Protein AF-A0A519QHC3-F1 (afdb_monomer)

Radius of gyration: 21.26 Å; Cα contacts (8 Å, |Δi|>4): 206; chains: 1; bounding box: 49×46×53 Å

pLDDT: mean 93.1, std 9.69, range [41.44, 98.81]

Structure (mmCIF, N/CA/C/O backbone):
data_AF-A0A519QHC3-F1
#
_entry.id   AF-A0A519QHC3-F1
#
loop_
_atom_site.group_PDB
_atom_site.id
_atom_site.type_symbol
_atom_site.label_atom_id
_atom_site.label_alt_id
_atom_site.label_comp_id
_atom_site.label_asym_id
_atom_site.label_entity_id
_atom_site.label_seq_id
_atom_site.pdbx_PDB_ins_code
_atom_site.Cartn_x
_atom_site.Cartn_y
_atom_site.Cartn_z
_atom_site.occupancy
_atom_site.B_iso_or_equiv
_atom_site.auth_seq_id
_atom_site.auth_comp_id
_atom_site.auth_asym_id
_atom_site.auth_atom_id
_atom_site.pdbx_PDB_model_num
ATOM 1 N N . GLU A 1 1 ? 3.774 5.409 12.827 1.00 90.56 1 GLU A N 1
ATOM 2 C CA . GLU A 1 1 ? 2.997 4.960 11.645 1.00 90.56 1 GLU A CA 1
ATOM 3 C C . GLU A 1 1 ? 2.206 3.680 11.915 1.00 90.56 1 GLU A C 1
ATOM 5 O O . GLU A 1 1 ? 0.988 3.747 11.872 1.00 90.56 1 GLU A O 1
ATOM 10 N N . CYS A 1 2 ? 2.849 2.548 12.242 1.00 93.25 2 CYS A N 1
ATOM 11 C CA . CYS A 1 2 ? 2.150 1.272 12.489 1.00 93.25 2 CYS A CA 1
ATOM 12 C C . CYS A 1 2 ? 1.047 1.378 13.559 1.00 93.25 2 CYS A C 1
ATOM 14 O O . CYS A 1 2 ? -0.094 1.018 13.299 1.00 93.25 2 CYS A O 1
ATOM 16 N N . GLU A 1 3 ? 1.351 1.936 14.732 1.00 95.62 3 GLU A N 1
ATOM 17 C CA . GLU A 1 3 ? 0.359 2.119 15.805 1.00 95.62 3 GLU A CA 1
ATOM 18 C C . GLU A 1 3 ? -0.819 3.003 15.377 1.00 95.62 3 GLU A C 1
ATOM 20 O O . GLU A 1 3 ? -1.969 2.666 15.639 1.00 95.62 3 GLU A O 1
ATOM 25 N N . ALA A 1 4 ? -0.544 4.098 14.663 1.00 97.69 4 ALA A N 1
ATOM 26 C CA . ALA A 1 4 ? -1.574 4.999 14.150 1.00 97.69 4 ALA A CA 1
ATOM 27 C C . ALA A 1 4 ? -2.488 4.307 13.125 1.00 97.69 4 ALA A C 1
ATOM 29 O O . ALA A 1 4 ? -3.704 4.488 13.155 1.00 97.69 4 ALA A O 1
ATOM 30 N N . LEU A 1 5 ? -1.915 3.471 12.251 1.00 97.88 5 LEU A N 1
ATOM 31 C CA . LEU A 1 5 ? -2.678 2.653 11.312 1.00 97.88 5 LEU A CA 1
ATOM 32 C C . LEU A 1 5 ? -3.573 1.651 12.053 1.00 97.88 5 LEU A C 1
ATOM 34 O O . LEU A 1 5 ? -4.768 1.592 11.783 1.00 97.88 5 LEU A O 1
ATOM 38 N N . LEU A 1 6 ? -3.032 0.907 13.020 1.00 97.56 6 LEU A N 1
ATOM 39 C CA . LEU A 1 6 ? -3.819 -0.053 13.804 1.00 97.56 6 LEU A CA 1
ATOM 40 C C . LEU A 1 6 ? -4.918 0.638 14.623 1.00 97.56 6 LEU A C 1
ATOM 42 O O . LEU A 1 6 ? -6.028 0.119 14.712 1.00 97.56 6 LEU A O 1
ATOM 46 N N . ALA A 1 7 ? -4.652 1.831 15.157 1.00 98.25 7 ALA A N 1
ATOM 47 C CA . ALA A 1 7 ? -5.655 2.644 15.837 1.00 98.25 7 ALA A CA 1
ATOM 48 C C . ALA A 1 7 ? -6.779 3.105 14.891 1.00 98.25 7 ALA A C 1
ATOM 50 O O . ALA A 1 7 ? -7.934 3.146 15.307 1.00 98.25 7 ALA A O 1
ATOM 51 N N . ALA A 1 8 ? -6.469 3.411 13.627 1.00 98.25 8 ALA A N 1
ATOM 52 C CA . ALA A 1 8 ? -7.470 3.781 12.623 1.00 98.25 8 ALA A CA 1
ATOM 53 C C . ALA A 1 8 ? -8.296 2.575 12.140 1.00 98.25 8 ALA A C 1
ATOM 55 O O . ALA A 1 8 ? -9.483 2.718 11.860 1.00 98.25 8 ALA A O 1
ATOM 56 N N . LEU A 1 9 ? -7.689 1.384 12.074 1.00 97.81 9 LEU A N 1
ATOM 57 C CA . LEU A 1 9 ? -8.365 0.135 11.701 1.00 97.81 9 LEU A CA 1
ATOM 58 C C . LEU A 1 9 ? -9.193 -0.467 12.845 1.00 97.81 9 LEU A C 1
ATOM 60 O O . LEU A 1 9 ? -10.169 -1.171 12.601 1.00 97.81 9 LEU A O 1
ATOM 64 N N . GLY A 1 10 ? -8.811 -0.210 14.098 1.00 97.12 10 GLY A N 1
ATOM 65 C CA . GLY A 1 10 ? -9.422 -0.798 15.291 1.00 97.12 10 GLY A CA 1
ATOM 66 C C . GLY A 1 10 ? -10.952 -0.679 15.370 1.00 97.12 10 GLY A C 1
ATOM 67 O O . GLY A 1 10 ? -11.587 -1.696 15.670 1.00 97.12 10 GLY A O 1
ATOM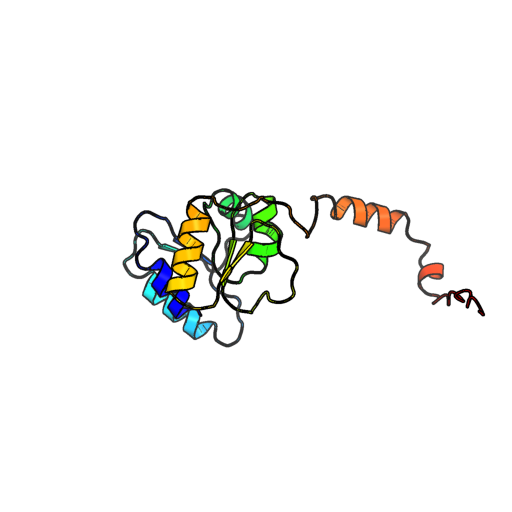 68 N N . PRO A 1 11 ? -11.550 0.496 15.088 1.00 96.75 11 PRO A N 1
ATOM 69 C CA . PRO A 1 11 ? -13.001 0.694 15.104 1.00 96.75 11 PRO A CA 1
ATOM 70 C C . PRO A 1 11 ? -13.770 -0.011 13.977 1.00 96.75 11 PRO A C 1
ATOM 72 O O . PRO A 1 11 ? -14.985 -0.167 14.090 1.00 96.75 11 PRO A O 1
ATOM 75 N N . LEU A 1 12 ? -13.099 -0.438 12.901 1.00 95.00 12 LEU A N 1
ATOM 76 C CA . LEU A 1 12 ? -13.753 -1.069 11.755 1.00 95.00 12 LEU A CA 1
ATOM 77 C C . LEU A 1 12 ? -14.126 -2.518 12.105 1.00 95.00 12 LEU A C 1
ATOM 79 O O . LEU A 1 12 ? -13.261 -3.391 12.251 1.00 95.00 12 LEU A O 1
ATOM 83 N N . SER A 1 13 ? -15.423 -2.759 12.290 1.00 91.94 13 SER A N 1
ATOM 84 C CA . SER A 1 13 ? -15.984 -4.058 12.705 1.00 91.94 13 SER A CA 1
ATOM 85 C C . SER A 1 13 ? -16.899 -4.688 11.653 1.00 91.94 13 SER A C 1
ATOM 87 O O . SER A 1 13 ? -17.152 -5.887 11.703 1.00 91.94 13 SER A O 1
ATOM 89 N N . ASP A 1 14 ? -17.332 -3.897 10.677 1.00 93.56 14 ASP A N 1
ATOM 90 C CA . ASP A 1 14 ? -18.161 -4.252 9.526 1.00 93.56 14 ASP A CA 1
ATOM 91 C C . ASP A 1 14 ? -17.344 -4.592 8.266 1.00 93.56 14 ASP A C 1
ATOM 93 O O . ASP A 1 14 ? -17.911 -4.925 7.229 1.00 93.56 14 ASP A O 1
ATOM 97 N N . VAL A 1 15 ? -16.011 -4.561 8.358 1.00 96.00 15 VAL A N 1
ATOM 98 C CA . VAL A 1 15 ? -15.088 -4.913 7.267 1.00 96.00 15 VAL A CA 1
ATOM 99 C C . VAL A 1 15 ? -14.251 -6.135 7.622 1.00 96.00 15 VAL A C 1
ATOM 101 O O . VAL A 1 15 ? -13.954 -6.382 8.794 1.00 96.00 15 VAL A O 1
ATOM 104 N N . THR A 1 16 ? -13.798 -6.862 6.600 1.00 97.81 16 THR A N 1
ATOM 105 C CA . THR A 1 16 ? -12.781 -7.911 6.754 1.00 97.81 16 THR A CA 1
ATOM 106 C C . THR A 1 16 ? -11.399 -7.340 6.455 1.00 97.81 16 THR A C 1
ATOM 108 O O . THR A 1 16 ? -11.162 -6.794 5.382 1.00 97.81 16 THR A O 1
ATOM 111 N N . LEU A 1 17 ? -10.469 -7.486 7.395 1.00 98.19 17 LEU A N 1
ATOM 112 C CA . LEU A 1 17 ? -9.096 -7.008 7.286 1.00 98.19 17 LEU A CA 1
ATOM 113 C C . LEU A 1 17 ? -8.167 -8.163 6.901 1.00 98.19 17 LEU A C 1
ATOM 115 O O . LEU A 1 17 ? -7.844 -9.011 7.732 1.00 98.19 17 LEU A O 1
ATOM 119 N N . TRP A 1 18 ? -7.703 -8.166 5.653 1.00 98.12 18 TRP A N 1
ATOM 120 C CA . TRP A 1 18 ? -6.622 -9.039 5.195 1.00 98.12 18 TRP A CA 1
ATOM 121 C C . TRP A 1 18 ? -5.291 -8.311 5.340 1.00 98.12 18 TRP A C 1
ATOM 123 O O . TRP A 1 18 ? -5.053 -7.300 4.682 1.00 98.12 18 TRP A O 1
ATOM 133 N N . ILE A 1 19 ? -4.423 -8.813 6.213 1.00 97.56 19 ILE A N 1
ATOM 134 C CA . ILE A 1 19 ? -3.157 -8.162 6.540 1.00 97.56 19 ILE A CA 1
ATOM 135 C C . ILE A 1 19 ? -2.006 -9.098 6.180 1.00 97.56 19 ILE A C 1
ATOM 137 O O . ILE A 1 19 ? -1.866 -10.186 6.740 1.00 97.56 19 ILE A O 1
ATOM 141 N N . THR A 1 20 ? -1.148 -8.646 5.267 1.00 95.88 20 THR A N 1
ATOM 142 C CA . THR A 1 20 ? 0.151 -9.272 5.013 1.00 95.88 20 THR A CA 1
ATOM 143 C C . THR A 1 20 ? 1.203 -8.678 5.936 1.00 95.88 20 THR A C 1
ATOM 145 O O . THR A 1 20 ? 1.284 -7.455 6.077 1.00 95.88 20 THR A O 1
ATOM 148 N N . ARG A 1 21 ? 2.031 -9.528 6.540 1.00 94.06 21 ARG A N 1
ATOM 149 C CA . ARG A 1 21 ? 3.151 -9.083 7.374 1.00 94.06 21 ARG A CA 1
ATOM 150 C C . ARG A 1 21 ? 4.168 -8.255 6.572 1.00 94.06 21 ARG A C 1
ATOM 152 O O . ARG A 1 21 ? 4.274 -8.421 5.356 1.00 94.06 21 ARG A O 1
ATOM 159 N N . PRO A 1 22 ? 4.912 -7.348 7.234 1.00 90.88 22 PRO A N 1
ATOM 160 C CA . PRO A 1 22 ? 5.972 -6.588 6.583 1.00 90.88 22 PRO A CA 1
ATOM 161 C C . PRO A 1 22 ? 7.117 -7.495 6.112 1.00 90.88 22 PRO A C 1
ATOM 163 O O . PRO A 1 22 ? 7.310 -8.603 6.616 1.00 90.88 22 PRO A O 1
ATOM 166 N N . ASN A 1 23 ? 7.935 -6.968 5.198 1.00 82.75 23 ASN A N 1
ATOM 167 C CA . ASN A 1 23 ? 9.216 -7.572 4.836 1.00 82.75 23 ASN A CA 1
ATOM 168 C C . ASN A 1 23 ? 10.170 -7.648 6.045 1.00 82.75 23 ASN A C 1
ATOM 170 O O . ASN A 1 23 ? 9.992 -6.958 7.050 1.00 82.75 23 ASN A O 1
ATOM 174 N N . SER A 1 24 ? 11.219 -8.467 5.928 1.00 75.12 24 SER A N 1
ATOM 175 C CA . SER A 1 24 ? 12.211 -8.750 6.982 1.00 75.12 24 SER A CA 1
ATOM 176 C C . SER A 1 24 ? 13.187 -7.600 7.300 1.00 75.12 24 SER A C 1
ATOM 178 O O . SER A 1 24 ? 14.318 -7.845 7.715 1.00 75.12 24 SER A O 1
ATOM 180 N N . ASP A 1 25 ? 12.768 -6.350 7.121 1.00 75.38 25 ASP A N 1
ATOM 181 C CA . ASP A 1 25 ? 13.574 -5.168 7.417 1.00 75.38 25 ASP A CA 1
ATOM 182 C C . ASP A 1 25 ? 13.732 -4.953 8.942 1.00 75.38 25 ASP A C 1
ATOM 184 O O . ASP A 1 25 ? 12.895 -5.404 9.741 1.00 75.38 25 ASP A O 1
ATOM 188 N N . PRO A 1 26 ? 14.783 -4.236 9.393 1.00 73.81 26 PRO A N 1
ATOM 189 C CA . PRO A 1 26 ? 14.933 -3.847 10.793 1.00 73.81 26 PRO A CA 1
ATOM 190 C C . PRO A 1 26 ? 13.673 -3.149 11.329 1.00 73.81 26 PRO A C 1
ATOM 192 O O . PRO A 1 26 ? 13.152 -2.221 10.717 1.00 73.81 26 PRO A O 1
ATOM 195 N N . GLY A 1 27 ? 13.173 -3.601 12.483 1.00 78.12 27 GLY A N 1
ATOM 196 C CA . GLY A 1 27 ? 11.906 -3.133 13.068 1.00 78.12 27 GLY A CA 1
ATOM 197 C C . GLY A 1 27 ? 10.694 -4.031 12.777 1.00 78.12 27 GLY A C 1
ATOM 198 O O . GLY A 1 27 ? 9.668 -3.895 13.446 1.00 78.12 27 GLY A O 1
ATOM 199 N N . GLY A 1 28 ? 10.822 -5.016 11.879 1.00 84.69 28 GLY A N 1
ATOM 200 C CA . GLY A 1 28 ? 9.752 -5.969 11.564 1.00 84.69 28 GLY A CA 1
ATOM 201 C C . GLY A 1 28 ? 9.267 -6.790 12.765 1.00 84.69 28 GLY A C 1
ATOM 202 O O . GLY A 1 28 ? 8.080 -7.084 12.858 1.00 84.69 28 GLY A O 1
ATOM 203 N N . VAL A 1 29 ? 10.138 -7.098 13.736 1.00 88.44 29 VAL A N 1
ATOM 204 C CA . VAL A 1 29 ? 9.763 -7.842 14.958 1.00 88.44 29 VAL A CA 1
ATOM 205 C C . VAL A 1 29 ? 8.709 -7.093 15.778 1.00 88.44 29 VAL A C 1
ATOM 207 O O . VAL A 1 29 ? 7.709 -7.686 16.176 1.00 88.44 29 VAL A O 1
ATOM 210 N N . ALA A 1 30 ? 8.900 -5.789 15.998 1.00 91.81 30 ALA A N 1
ATOM 211 C CA . ALA A 1 30 ? 7.962 -4.977 16.771 1.00 91.81 30 ALA A CA 1
ATOM 212 C C . ALA A 1 30 ? 6.619 -4.822 16.041 1.00 91.81 30 ALA A C 1
ATOM 214 O O . ALA A 1 30 ? 5.563 -4.933 16.659 1.00 91.81 30 ALA A O 1
ATOM 215 N N . ILE A 1 31 ? 6.658 -4.637 14.716 1.00 93.25 31 ILE A N 1
ATOM 216 C CA . ILE A 1 31 ? 5.451 -4.579 13.882 1.00 93.25 31 ILE A CA 1
ATOM 217 C C . ILE A 1 31 ? 4.699 -5.911 13.945 1.00 93.25 31 ILE A C 1
ATOM 219 O O . ILE A 1 31 ? 3.497 -5.918 14.180 1.00 93.25 31 ILE A O 1
ATOM 223 N N . ASN A 1 32 ? 5.396 -7.039 13.801 1.00 94.44 32 ASN A N 1
ATOM 224 C CA . ASN A 1 32 ? 4.782 -8.363 13.867 1.00 94.44 32 ASN A CA 1
ATOM 225 C C . ASN A 1 32 ? 4.116 -8.625 15.220 1.00 94.44 32 ASN A C 1
ATOM 227 O O . ASN A 1 32 ? 2.973 -9.072 15.242 1.00 94.44 32 ASN A O 1
ATOM 231 N N . ALA A 1 33 ? 4.772 -8.266 16.326 1.00 94.88 33 ALA A N 1
ATOM 232 C CA . ALA A 1 33 ? 4.179 -8.376 17.656 1.00 94.88 33 ALA A CA 1
ATOM 233 C C . ALA A 1 33 ? 2.923 -7.496 17.812 1.00 94.88 33 ALA A C 1
ATOM 235 O O . ALA A 1 33 ? 1.931 -7.932 18.398 1.00 94.88 33 ALA A O 1
ATOM 236 N N . ALA A 1 34 ? 2.936 -6.277 17.261 1.00 96.25 34 ALA A N 1
ATOM 237 C CA . ALA A 1 34 ? 1.774 -5.389 17.265 1.00 96.25 34 ALA A CA 1
ATOM 238 C C . ALA A 1 34 ? 0.616 -5.941 16.415 1.00 96.25 34 ALA A C 1
ATOM 240 O O . ALA A 1 34 ? -0.536 -5.867 16.838 1.00 96.25 34 ALA A O 1
ATOM 241 N N . LEU A 1 35 ? 0.910 -6.539 15.256 1.00 96.81 35 LEU A N 1
ATOM 242 C CA . LEU A 1 35 ? -0.083 -7.214 14.416 1.00 96.81 35 LEU A CA 1
ATOM 243 C C . LEU A 1 35 ? -0.699 -8.424 15.129 1.00 96.81 35 LEU A C 1
ATOM 245 O O . LEU A 1 35 ? -1.920 -8.565 15.140 1.00 96.81 35 LEU A O 1
ATOM 249 N N . ASP A 1 36 ? 0.121 -9.252 15.780 1.00 97.00 36 ASP A N 1
ATOM 2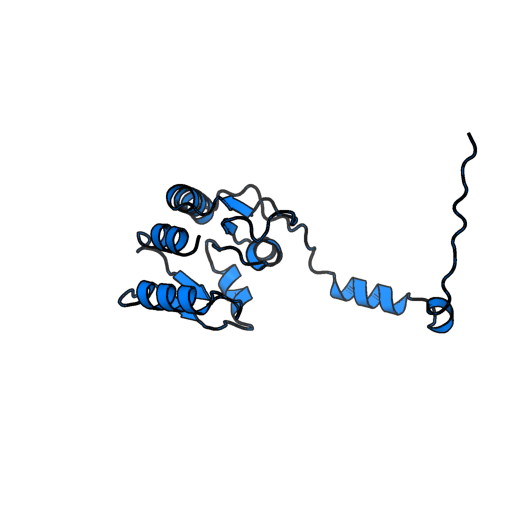50 C CA . ASP A 1 36 ? -0.350 -10.415 16.542 1.00 97.00 36 ASP A CA 1
ATOM 251 C C . ASP A 1 36 ? -1.247 -9.998 17.713 1.00 97.00 36 ASP A C 1
ATOM 253 O O . ASP A 1 36 ? -2.258 -10.643 18.001 1.00 97.00 36 ASP A O 1
ATOM 257 N N . ALA A 1 37 ? -0.892 -8.908 18.397 1.00 97.50 37 ALA A N 1
ATOM 258 C CA . ALA A 1 37 ? -1.721 -8.327 19.445 1.00 97.50 37 ALA A CA 1
ATOM 259 C C . ALA A 1 37 ? -3.034 -7.769 18.878 1.00 97.50 37 ALA A C 1
ATOM 261 O O . ALA A 1 37 ? -4.091 -8.011 19.456 1.00 97.50 37 ALA A O 1
ATOM 262 N N . PHE A 1 38 ? -2.975 -7.079 17.736 1.00 97.38 38 PHE A N 1
ATOM 263 C CA . PHE A 1 38 ? -4.142 -6.505 17.074 1.00 97.38 38 PHE A CA 1
ATOM 264 C C . PHE A 1 38 ? -5.139 -7.575 16.627 1.00 97.38 38 PHE A C 1
ATOM 266 O O . PHE A 1 38 ? -6.326 -7.430 16.887 1.00 97.38 38 PHE A O 1
ATOM 273 N N . ALA A 1 39 ? -4.688 -8.665 16.003 1.00 96.94 39 ALA A N 1
ATOM 274 C CA . ALA A 1 39 ? -5.576 -9.717 15.504 1.00 96.94 39 ALA A CA 1
ATOM 275 C C . ALA A 1 39 ? -6.195 -10.588 16.610 1.00 96.94 39 ALA A C 1
ATOM 277 O O . ALA A 1 39 ? -7.198 -11.269 16.386 1.00 96.94 39 ALA A O 1
ATOM 278 N N . ARG A 1 40 ? -5.614 -10.592 17.815 1.00 96.75 40 ARG A N 1
ATOM 279 C CA . ARG A 1 40 ? -6.040 -11.474 18.903 1.00 96.75 40 ARG A CA 1
ATOM 280 C C . ARG A 1 40 ? -7.503 -11.233 19.283 1.00 96.75 40 ARG A C 1
ATOM 282 O O . ARG A 1 40 ? -7.871 -10.158 19.742 1.00 96.75 40 ARG A O 1
ATOM 289 N N . GLY A 1 41 ? -8.328 -12.271 19.140 1.00 93.44 41 GLY A N 1
ATOM 290 C CA . GLY A 1 41 ? -9.751 -12.228 19.493 1.00 93.44 41 GLY A CA 1
ATOM 291 C C . GLY A 1 41 ? -10.639 -11.481 18.492 1.00 93.44 41 GLY A C 1
ATOM 292 O O . GLY A 1 41 ? -11.827 -11.319 18.760 1.00 93.44 41 GLY A O 1
ATOM 293 N N . ARG A 1 42 ? -10.103 -11.046 17.343 1.00 96.62 42 ARG A N 1
ATOM 294 C CA . ARG A 1 42 ? -10.868 -10.367 16.290 1.00 96.62 42 ARG A CA 1
ATOM 295 C C . ARG A 1 42 ? -11.205 -11.340 15.166 1.00 96.62 42 ARG A C 1
ATOM 297 O O . ARG A 1 42 ? -10.326 -11.765 14.427 1.00 96.62 42 ARG A O 1
ATOM 304 N N . ALA A 1 43 ? -12.488 -11.655 15.003 1.00 96.50 43 ALA A N 1
ATOM 305 C CA . ALA A 1 43 ? -12.955 -12.552 13.941 1.00 96.50 43 ALA A CA 1
ATOM 306 C C . ALA A 1 43 ? -12.846 -11.939 12.532 1.00 96.50 43 ALA A C 1
ATOM 308 O O . ALA A 1 43 ? -12.854 -12.664 11.544 1.00 96.50 43 ALA A O 1
ATOM 309 N N . ASN A 1 44 ? -12.740 -10.612 12.440 1.00 97.62 44 ASN A N 1
ATOM 310 C CA . ASN A 1 44 ? -12.680 -9.886 11.177 1.00 97.62 44 ASN A CA 1
ATOM 311 C C . ASN A 1 44 ? -11.249 -9.604 10.688 1.00 97.62 44 ASN A C 1
ATOM 313 O O . ASN A 1 44 ? -11.076 -8.801 9.777 1.00 97.62 44 ASN A O 1
ATOM 317 N N . VAL A 1 45 ? -10.224 -10.217 11.292 1.00 98.06 45 VAL A N 1
ATOM 318 C CA . VAL A 1 45 ? -8.815 -10.015 10.924 1.00 98.06 45 VAL A CA 1
ATOM 319 C C . VAL A 1 45 ? -8.186 -11.337 10.498 1.00 98.06 45 VAL A C 1
ATOM 321 O O . VAL A 1 45 ? -8.176 -12.297 11.263 1.00 98.06 45 VAL A O 1
ATOM 324 N N . SER A 1 46 ? -7.607 -11.357 9.299 1.00 97.00 46 SER A N 1
ATOM 325 C CA . SER A 1 46 ? -6.846 -12.480 8.754 1.00 97.00 46 SER A CA 1
ATOM 326 C C . SER A 1 46 ? -5.392 -12.060 8.529 1.00 97.00 46 SER A C 1
ATOM 328 O O . SER A 1 46 ? -5.117 -11.179 7.711 1.00 97.00 46 SER A O 1
ATOM 330 N N . LEU A 1 47 ? -4.457 -12.664 9.271 1.00 97.12 47 LEU A N 1
ATOM 331 C CA . LEU A 1 47 ? -3.017 -12.389 9.170 1.00 97.12 47 LEU A CA 1
ATOM 332 C C . LEU A 1 47 ? -2.308 -13.444 8.320 1.00 97.12 47 LEU A C 1
ATOM 334 O O . LEU A 1 47 ? -2.468 -14.641 8.553 1.00 97.12 47 LEU A O 1
ATOM 338 N N . HIS A 1 48 ? -1.470 -12.993 7.387 1.00 96.31 48 HIS A N 1
ATOM 339 C CA . HIS A 1 48 ? -0.714 -13.855 6.478 1.00 96.31 48 HIS A CA 1
ATOM 340 C C . HIS A 1 48 ? 0.740 -13.404 6.355 1.00 96.31 48 HIS A C 1
ATOM 342 O O . HIS A 1 48 ? 1.018 -12.214 6.217 1.00 96.31 48 HIS A O 1
ATOM 348 N N . ASP A 1 49 ? 1.672 -14.354 6.324 1.00 92.88 49 ASP A N 1
ATOM 349 C CA . ASP A 1 49 ? 3.082 -14.049 6.049 1.00 92.88 49 ASP A CA 1
ATOM 350 C C . ASP A 1 49 ? 3.279 -13.664 4.577 1.00 92.88 49 ASP A C 1
ATOM 352 O O . ASP A 1 49 ? 3.974 -12.703 4.259 1.00 92.88 49 ASP A O 1
ATOM 356 N N . ALA A 1 50 ? 2.616 -14.388 3.673 1.00 92.44 50 ALA A N 1
ATOM 357 C CA . ALA A 1 50 ? 2.575 -14.094 2.250 1.00 92.44 50 ALA A CA 1
ATOM 358 C C . ALA A 1 50 ? 1.303 -14.673 1.620 1.00 92.44 50 ALA A C 1
ATOM 360 O O . ALA A 1 50 ? 0.798 -15.710 2.048 1.00 92.44 50 ALA A O 1
ATOM 361 N N . LEU A 1 51 ? 0.816 -14.017 0.565 1.00 94.62 51 LEU A N 1
ATOM 362 C CA . LEU A 1 51 ? -0.336 -14.475 -0.224 1.00 94.62 51 LEU A CA 1
ATOM 363 C C . LEU A 1 51 ? 0.071 -15.091 -1.573 1.00 94.62 51 LEU A C 1
ATOM 365 O O . LEU A 1 51 ? -0.717 -15.802 -2.194 1.00 94.62 51 LEU A O 1
ATOM 369 N N . GLY A 1 52 ? 1.298 -14.836 -2.039 1.00 94.88 52 GLY A N 1
ATOM 370 C CA . GLY A 1 52 ? 1.796 -15.347 -3.317 1.00 94.88 52 GLY A CA 1
ATOM 371 C C . GLY A 1 52 ? 0.860 -15.008 -4.482 1.00 94.88 52 GLY A C 1
ATOM 372 O O . GLY A 1 52 ? 0.409 -13.871 -4.618 1.00 94.88 52 GLY A O 1
ATOM 373 N N .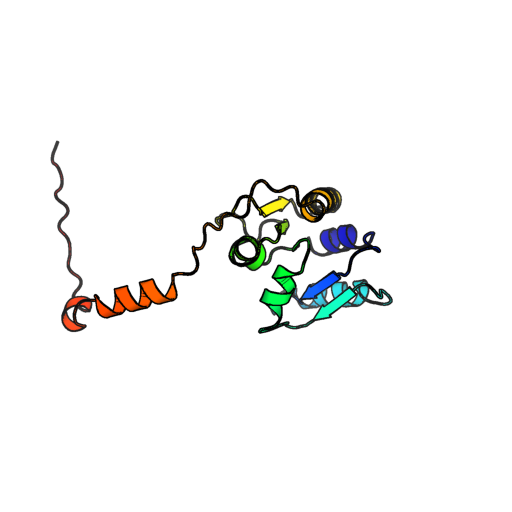 ALA A 1 53 ? 0.529 -16.011 -5.299 1.00 95.00 53 ALA A N 1
ATOM 374 C CA . ALA A 1 53 ? -0.361 -15.856 -6.453 1.00 95.00 53 ALA A CA 1
ATOM 375 C C . ALA A 1 53 ? -1.790 -15.407 -6.088 1.00 95.00 53 ALA A C 1
ATOM 377 O O . ALA A 1 53 ? -2.490 -14.868 -6.941 1.00 95.00 53 ALA A O 1
ATOM 378 N N . ALA A 1 54 ? -2.220 -15.587 -4.833 1.00 96.62 54 ALA A N 1
ATOM 379 C CA . ALA A 1 54 ? -3.534 -15.145 -4.374 1.00 96.62 54 ALA A CA 1
ATOM 380 C C . ALA A 1 54 ? -3.607 -13.631 -4.108 1.00 96.62 54 ALA A C 1
ATOM 382 O O . ALA A 1 54 ? -4.705 -13.106 -3.947 1.00 96.62 54 ALA A O 1
ATOM 383 N N . TYR A 1 55 ? -2.474 -12.915 -4.084 1.00 97.38 55 TYR A N 1
ATOM 384 C CA . TYR A 1 55 ? -2.453 -11.487 -3.757 1.00 97.38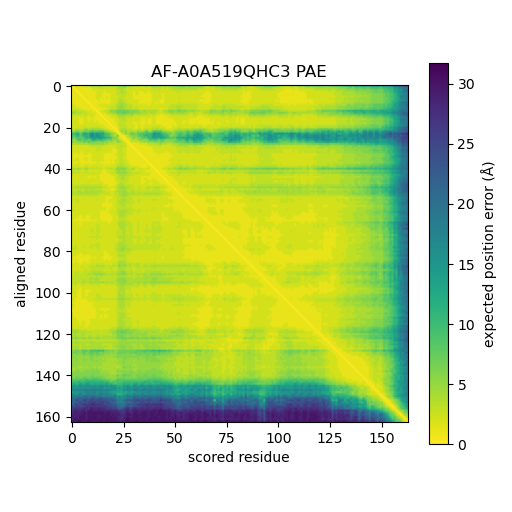 55 TYR A CA 1
ATOM 385 C C . TYR A 1 55 ? -3.259 -10.634 -4.741 1.00 97.38 55 TYR A C 1
ATOM 387 O O . TYR A 1 55 ? -4.113 -9.866 -4.316 1.00 97.38 55 TYR A O 1
ATOM 395 N N . LEU A 1 56 ? -3.007 -10.769 -6.048 1.00 97.25 56 LEU A N 1
ATOM 396 C CA . LEU A 1 56 ? -3.671 -9.940 -7.061 1.00 97.25 56 LEU A CA 1
ATOM 397 C C . LEU A 1 56 ? -5.187 -10.191 -7.142 1.00 97.25 56 LEU A C 1
ATOM 399 O O . LEU A 1 56 ? -5.927 -9.209 -7.135 1.00 97.25 56 LEU A O 1
ATOM 403 N N . PRO A 1 57 ? -5.677 -11.449 -7.167 1.00 98.12 57 PRO A N 1
ATOM 404 C CA . PRO A 1 57 ? -7.113 -11.713 -7.099 1.00 98.12 57 PRO A CA 1
ATOM 405 C C . PRO A 1 57 ? -7.766 -11.179 -5.822 1.00 98.12 57 PRO A C 1
ATOM 407 O O . PRO A 1 57 ? -8.874 -10.658 -5.891 1.00 98.12 57 PRO A O 1
ATOM 410 N N . LEU A 1 58 ? -7.088 -11.280 -4.671 1.00 98.19 58 LEU A N 1
ATOM 411 C CA . LEU A 1 58 ? -7.596 -10.716 -3.421 1.00 98.19 58 LEU A CA 1
ATOM 412 C C . LEU A 1 58 ? -7.662 -9.189 -3.493 1.00 98.19 58 LEU A C 1
ATOM 414 O O . LEU A 1 58 ? -8.695 -8.623 -3.165 1.00 98.19 58 LEU A O 1
ATOM 418 N N . LEU A 1 59 ? -6.591 -8.537 -3.955 1.00 98.38 59 LEU A N 1
ATOM 419 C CA . LEU A 1 59 ? -6.532 -7.084 -4.108 1.00 98.38 59 LEU A CA 1
ATOM 420 C C . LEU A 1 59 ? -7.683 -6.577 -4.983 1.00 98.38 59 LEU A C 1
ATOM 422 O O . LEU A 1 59 ? -8.377 -5.653 -4.578 1.00 98.38 59 LEU A O 1
ATOM 426 N N . ALA A 1 60 ? -7.934 -7.236 -6.119 1.00 98.19 60 ALA A N 1
ATOM 427 C CA . ALA A 1 60 ? -9.036 -6.916 -7.029 1.00 98.19 60 ALA A CA 1
ATOM 428 C C . ALA A 1 60 ? -10.436 -7.091 -6.404 1.00 98.19 60 ALA A C 1
ATOM 430 O O . ALA A 1 60 ? -11.406 -6.536 -6.912 1.00 98.19 60 ALA A O 1
ATOM 431 N N . ALA A 1 61 ? -10.553 -7.872 -5.328 1.00 98.12 61 ALA A N 1
ATOM 432 C CA . ALA A 1 61 ? -11.793 -8.077 -4.585 1.00 98.12 61 ALA A CA 1
ATOM 433 C C . ALA A 1 61 ? -11.915 -7.175 -3.341 1.00 98.12 61 ALA A C 1
ATOM 435 O O . ALA A 1 61 ? -12.941 -7.218 -2.666 1.00 98.12 61 ALA A O 1
ATOM 436 N N . CYS A 1 62 ? -10.883 -6.394 -3.004 1.00 98.12 62 CYS A N 1
ATOM 437 C CA . CYS A 1 62 ? -10.897 -5.482 -1.863 1.00 98.12 62 CYS A CA 1
ATOM 438 C C . CYS A 1 62 ? -11.506 -4.123 -2.227 1.00 98.12 62 CYS A C 1
ATOM 440 O O . CYS A 1 62 ? -11.206 -3.564 -3.280 1.00 98.12 62 CYS A O 1
ATOM 442 N N . ASP A 1 63 ? -12.246 -3.532 -1.285 1.00 98.19 63 ASP A N 1
ATOM 443 C CA . ASP A 1 63 ? -12.785 -2.169 -1.415 1.00 98.19 63 ASP A CA 1
ATOM 444 C C . ASP A 1 63 ? -11.690 -1.089 -1.363 1.00 98.19 63 ASP A C 1
ATOM 446 O O . ASP A 1 63 ? -11.837 -0.007 -1.926 1.00 98.19 63 ASP A O 1
ATOM 450 N N . ALA A 1 64 ? -10.583 -1.367 -0.668 1.00 98.38 64 ALA A N 1
ATOM 451 C CA . ALA A 1 64 ? -9.411 -0.504 -0.593 1.00 98.38 64 ALA A CA 1
ATOM 452 C C . ALA A 1 64 ? -8.175 -1.290 -0.130 1.00 98.38 64 ALA A C 1
ATOM 454 O O . ALA A 1 64 ? -8.284 -2.298 0.570 1.00 98.38 64 ALA A O 1
ATOM 455 N N . VAL A 1 65 ? -6.986 -0.775 -0.443 1.00 98.56 65 VAL A N 1
ATOM 456 C CA . VAL A 1 65 ? -5.718 -1.200 0.162 1.00 98.56 65 VAL A CA 1
ATOM 457 C C . VAL A 1 65 ? -5.120 -0.053 0.971 1.00 98.56 65 VAL A C 1
ATOM 459 O O . VAL A 1 65 ? -5.106 1.094 0.534 1.00 98.56 65 VAL A O 1
ATOM 462 N N . VAL A 1 66 ? -4.612 -0.341 2.169 1.00 98.56 66 VAL A N 1
ATOM 463 C CA . VAL A 1 66 ? -4.029 0.664 3.068 1.00 98.56 66 VAL A CA 1
ATOM 464 C C . VAL A 1 66 ? -2.665 0.219 3.575 1.00 98.56 66 VAL A C 1
ATOM 466 O O . VAL A 1 66 ? -2.441 -0.954 3.863 1.00 98.56 66 VAL A O 1
ATOM 469 N N . GLY A 1 67 ? -1.743 1.169 3.694 1.00 97.38 67 GLY A N 1
ATOM 470 C CA . GLY A 1 67 ? -0.407 0.947 4.231 1.00 97.38 67 GLY A CA 1
ATOM 471 C C . GLY A 1 67 ? 0.606 1.763 3.453 1.00 97.38 67 GLY A C 1
ATOM 472 O O . GLY A 1 67 ? 0.321 2.877 3.037 1.00 97.38 67 GLY A O 1
ATOM 473 N N . ASN A 1 68 ? 1.795 1.215 3.240 1.00 96.56 68 ASN A N 1
ATOM 474 C CA . ASN A 1 68 ? 2.850 1.902 2.498 1.00 96.56 68 ASN A CA 1
ATOM 475 C C . ASN A 1 68 ? 3.570 0.969 1.516 1.00 96.56 68 ASN A C 1
ATOM 477 O O . ASN A 1 68 ? 4.722 1.215 1.154 1.00 96.56 68 ASN A O 1
ATOM 481 N N . SER A 1 69 ? 2.914 -0.122 1.104 1.00 95.81 69 SER A N 1
ATOM 482 C CA . SER A 1 69 ? 3.425 -1.057 0.096 1.00 95.81 69 SER A CA 1
ATOM 483 C C . SER A 1 69 ? 3.576 -0.372 -1.265 1.00 95.81 69 SER A C 1
ATOM 485 O O . SER A 1 69 ? 2.789 0.503 -1.619 1.00 95.81 69 SER A O 1
ATOM 487 N N . SER A 1 70 ? 4.555 -0.808 -2.064 1.00 96.25 70 SER A N 1
ATOM 488 C CA . SER A 1 70 ? 4.673 -0.369 -3.458 1.00 96.25 70 SER A CA 1
ATOM 489 C C . SER A 1 70 ? 3.437 -0.725 -4.275 1.00 96.25 70 SER A C 1
ATOM 491 O O . SER A 1 70 ? 3.089 0.028 -5.179 1.00 96.25 70 SER A O 1
ATOM 493 N N . SER A 1 71 ? 2.774 -1.825 -3.913 1.00 97.25 71 SER A N 1
ATOM 494 C CA . SER A 1 71 ? 1.621 -2.358 -4.628 1.00 97.25 71 SER A CA 1
ATOM 495 C C . SER A 1 71 ? 0.420 -1.436 -4.658 1.00 97.25 71 SER A C 1
ATOM 497 O O . SER A 1 71 ? -0.321 -1.431 -5.637 1.00 97.25 71 SER A O 1
ATOM 499 N N . GLY A 1 72 ? 0.279 -0.576 -3.648 1.00 98.06 72 GLY A N 1
ATOM 500 C CA . GLY A 1 72 ? -0.733 0.471 -3.656 1.00 98.06 72 GLY A CA 1
ATOM 501 C C . GLY A 1 72 ? -0.537 1.494 -4.784 1.00 98.06 72 GLY A C 1
ATOM 502 O O . GLY A 1 72 ? -1.501 2.113 -5.221 1.00 98.06 72 GLY A O 1
ATOM 503 N N . LEU A 1 73 ? 0.693 1.674 -5.276 1.00 98.38 73 LEU A N 1
ATOM 504 C CA . LEU A 1 73 ? 1.002 2.599 -6.370 1.00 98.38 73 LEU A CA 1
ATOM 505 C C . LEU A 1 73 ? 1.057 1.886 -7.725 1.00 98.38 73 LEU A C 1
ATOM 507 O O . LEU A 1 73 ? 0.710 2.489 -8.734 1.00 98.38 73 LEU A O 1
ATOM 511 N N . THR A 1 74 ? 1.534 0.639 -7.755 1.00 97.50 74 THR A N 1
ATOM 512 C CA . THR A 1 74 ? 1.856 -0.077 -9.000 1.00 97.50 74 THR A CA 1
ATOM 513 C C . THR A 1 74 ? 0.781 -1.062 -9.436 1.00 97.50 74 THR A C 1
ATOM 515 O O . THR A 1 74 ? 0.450 -1.091 -10.616 1.00 97.50 74 THR A O 1
ATOM 518 N N . GLU A 1 75 ? 0.229 -1.866 -8.525 1.00 97.88 75 GLU A N 1
ATOM 519 C CA . GLU A 1 75 ? -0.734 -2.920 -8.873 1.00 97.88 75 GLU A CA 1
ATOM 520 C C . GLU A 1 75 ? -2.187 -2.501 -8.630 1.00 97.88 75 GLU A C 1
ATOM 522 O O . GLU A 1 75 ? -3.036 -2.753 -9.481 1.00 97.88 75 GLU A O 1
ATOM 527 N N . ALA A 1 76 ? -2.476 -1.835 -7.508 1.00 98.19 76 ALA A N 1
ATOM 528 C CA . ALA A 1 76 ? -3.836 -1.473 -7.104 1.00 98.19 76 ALA A CA 1
ATOM 529 C C . ALA A 1 76 ? -4.600 -0.634 -8.149 1.00 98.19 76 ALA A C 1
ATOM 531 O O . ALA A 1 76 ? -5.757 -0.968 -8.420 1.00 98.19 76 ALA A O 1
ATOM 532 N N . PRO A 1 77 ? -3.985 0.366 -8.826 1.00 97.75 77 PRO A N 1
ATOM 533 C CA . PRO A 1 77 ? -4.674 1.086 -9.895 1.00 97.75 77 PRO A CA 1
ATOM 534 C C . PRO A 1 77 ? -5.113 0.167 -11.046 1.00 97.75 77 PRO A C 1
ATOM 536 O O . PRO A 1 77 ? -6.234 0.290 -11.526 1.00 97.75 77 PRO A O 1
ATOM 539 N N . SER A 1 78 ? -4.289 -0.816 -11.435 1.00 97.12 78 SER A N 1
ATOM 540 C CA . SER A 1 78 ? -4.605 -1.742 -12.539 1.00 97.12 78 SER A CA 1
ATOM 541 C C . SER A 1 78 ? -5.806 -2.643 -12.272 1.00 97.12 78 SER A C 1
ATOM 543 O O . SER A 1 78 ? -6.415 -3.133 -13.220 1.00 97.12 78 SER A O 1
ATOM 545 N N . VAL A 1 79 ? -6.116 -2.906 -11.003 1.00 97.12 79 VAL A N 1
ATOM 546 C CA . VAL A 1 79 ? -7.233 -3.776 -10.606 1.00 97.12 79 VAL A CA 1
ATOM 547 C C . VAL A 1 79 ? -8.434 -2.996 -10.074 1.00 97.12 79 VAL A C 1
ATOM 549 O O . VAL A 1 79 ? -9.392 -3.605 -9.613 1.00 97.12 79 VAL A O 1
ATOM 552 N N . GLY A 1 80 ? -8.415 -1.662 -10.171 1.00 97.38 80 GLY A N 1
ATOM 553 C CA . GLY A 1 80 ? -9.545 -0.828 -9.762 1.00 97.38 80 GLY A CA 1
ATOM 554 C C . GLY A 1 80 ? -9.694 -0.667 -8.248 1.00 97.38 80 GLY A C 1
ATOM 555 O O . GLY A 1 80 ? -10.787 -0.361 -7.781 1.00 97.38 80 GLY A O 1
ATOM 556 N N . THR A 1 81 ? -8.619 -0.852 -7.476 1.00 98.56 81 THR A N 1
ATOM 557 C CA . THR A 1 81 ? -8.655 -0.762 -6.008 1.00 98.56 81 THR A CA 1
ATOM 558 C C . THR A 1 81 ? -8.060 0.567 -5.528 1.00 98.56 81 THR A C 1
ATOM 560 O O . THR A 1 81 ? -6.897 0.862 -5.827 1.00 98.56 81 THR A O 1
ATOM 563 N N . PRO A 1 82 ? -8.818 1.396 -4.785 1.00 98.62 82 PRO A N 1
ATOM 564 C CA . PRO A 1 82 ? -8.302 2.605 -4.150 1.00 98.62 82 PRO A CA 1
ATOM 565 C C . PRO A 1 82 ? -7.179 2.308 -3.153 1.00 98.62 82 PRO A C 1
ATOM 567 O O . PRO A 1 82 ? -7.237 1.329 -2.407 1.00 98.62 82 PRO A O 1
ATOM 570 N N . THR A 1 83 ? -6.196 3.203 -3.074 1.00 98.81 83 THR A N 1
ATOM 571 C CA . THR A 1 83 ? -5.064 3.072 -2.148 1.00 98.81 83 THR A CA 1
ATOM 572 C C . THR A 1 83 ? -5.066 4.196 -1.124 1.00 98.81 83 THR A C 1
ATOM 574 O O . THR A 1 83 ? -5.062 5.365 -1.493 1.00 98.81 83 THR A O 1
ATOM 577 N N . VAL A 1 84 ? -4.950 3.866 0.161 1.00 98.75 84 VAL A N 1
ATOM 578 C CA . VAL A 1 84 ? -4.549 4.801 1.222 1.00 98.75 84 VAL A CA 1
ATOM 579 C C . VAL A 1 84 ? -3.058 4.607 1.500 1.00 98.75 84 VAL A C 1
ATOM 581 O O . VAL A 1 84 ? -2.652 3.657 2.173 1.00 98.75 84 VAL A O 1
ATOM 584 N N . ASN A 1 85 ? -2.234 5.504 0.959 1.00 98.62 85 ASN A N 1
ATOM 585 C CA . ASN A 1 85 ? -0.783 5.480 1.106 1.00 98.62 85 ASN A CA 1
ATOM 586 C C . ASN A 1 85 ? -0.356 6.317 2.321 1.00 98.62 85 ASN A C 1
ATOM 588 O O . ASN A 1 85 ? -0.487 7.543 2.330 1.00 98.62 85 ASN A O 1
ATOM 592 N N . VAL A 1 86 ? 0.149 5.635 3.344 1.00 98.38 86 VAL A N 1
ATOM 593 C CA . VAL A 1 86 ? 0.451 6.174 4.670 1.00 98.38 86 VAL A CA 1
ATOM 594 C C . VAL A 1 86 ? 1.935 6.510 4.795 1.00 98.38 86 VAL A C 1
ATOM 596 O O . VAL A 1 86 ? 2.802 5.663 4.576 1.00 98.38 86 VAL A O 1
ATOM 599 N N . GLY A 1 87 ? 2.224 7.732 5.237 1.00 97.00 87 GLY A N 1
ATOM 600 C CA . GLY A 1 87 ? 3.580 8.164 5.563 1.00 97.00 87 GLY A CA 1
ATOM 601 C C . GLY A 1 87 ? 4.443 8.456 4.335 1.00 97.00 87 GLY A C 1
ATOM 602 O O . GLY A 1 87 ? 3.949 8.749 3.246 1.00 97.00 87 GLY A O 1
ATOM 603 N N . LEU A 1 88 ? 5.765 8.415 4.524 1.00 95.69 88 LEU A N 1
ATOM 604 C CA . LEU A 1 88 ? 6.732 8.929 3.542 1.00 95.69 88 LEU A CA 1
ATOM 605 C C . LEU A 1 88 ? 7.462 7.848 2.732 1.00 95.69 88 LEU A C 1
ATOM 607 O O . LEU A 1 88 ? 8.223 8.187 1.830 1.00 95.69 88 LEU A O 1
ATOM 611 N N . ARG A 1 89 ? 7.228 6.552 2.991 1.00 94.19 89 ARG A N 1
ATOM 612 C CA . ARG A 1 89 ? 7.959 5.449 2.325 1.00 94.19 89 ARG A CA 1
ATOM 613 C C . ARG A 1 89 ? 7.887 5.510 0.794 1.00 94.19 89 ARG A C 1
ATOM 615 O O . ARG A 1 89 ? 8.840 5.131 0.125 1.00 94.19 89 ARG A O 1
ATOM 622 N N . GLN A 1 90 ? 6.760 5.960 0.245 1.00 96.62 90 GLN A N 1
ATOM 623 C CA . GLN A 1 90 ? 6.540 6.060 -1.202 1.00 96.62 90 GLN A CA 1
ATOM 624 C C . GLN A 1 90 ? 6.706 7.493 -1.743 1.00 96.62 90 GLN A C 1
ATOM 626 O O . GLN A 1 90 ? 6.297 7.770 -2.870 1.00 96.62 90 GLN A O 1
ATOM 631 N N . ALA A 1 91 ? 7.268 8.420 -0.960 1.00 95.06 91 ALA A N 1
ATOM 632 C CA . ALA A 1 91 ? 7.479 9.796 -1.398 1.00 95.06 91 ALA A CA 1
ATOM 633 C C . ALA A 1 91 ? 8.395 9.856 -2.635 1.00 95.06 91 ALA A C 1
ATOM 635 O O . ALA A 1 91 ? 9.389 9.137 -2.728 1.00 95.06 91 ALA A O 1
ATOM 636 N N . GLY A 1 92 ? 8.045 10.711 -3.600 1.00 95.62 92 GLY A N 1
ATOM 637 C CA . GLY A 1 92 ? 8.788 10.886 -4.854 1.00 95.62 92 GLY A CA 1
ATOM 638 C C . GLY A 1 92 ? 8.482 9.857 -5.949 1.00 95.62 92 GLY A C 1
ATOM 639 O O . GLY A 1 92 ? 8.962 10.009 -7.070 1.00 95.62 92 GLY A O 1
ATOM 640 N N . ARG A 1 93 ? 7.673 8.829 -5.672 1.00 97.62 93 ARG A N 1
ATOM 641 C CA . ARG A 1 93 ? 7.187 7.903 -6.703 1.00 97.62 93 ARG A CA 1
ATOM 642 C C . ARG A 1 93 ? 5.967 8.473 -7.425 1.00 97.62 93 ARG A C 1
ATOM 644 O O . ARG A 1 93 ? 5.196 9.234 -6.845 1.00 97.62 93 ARG A O 1
ATOM 651 N N . LEU A 1 94 ? 5.786 8.069 -8.683 1.00 97.31 94 LEU A N 1
ATOM 652 C CA . LEU A 1 94 ? 4.568 8.362 -9.436 1.00 97.31 94 LEU A CA 1
ATOM 653 C C . LEU A 1 94 ? 3.366 7.717 -8.738 1.00 97.31 94 LEU A C 1
ATOM 655 O O . LEU A 1 94 ? 3.446 6.580 -8.276 1.00 97.31 94 LEU A O 1
ATOM 659 N N . ALA A 1 95 ? 2.256 8.439 -8.686 1.00 97.06 95 ALA A N 1
ATOM 660 C CA . ALA A 1 95 ? 1.008 7.963 -8.116 1.00 97.06 95 ALA A CA 1
ATOM 661 C C . ALA A 1 95 ? -0.139 8.345 -9.053 1.00 97.06 95 ALA A C 1
ATOM 663 O O . ALA A 1 95 ? -0.198 9.474 -9.541 1.00 97.06 95 ALA A O 1
ATOM 664 N N . GLY A 1 96 ? -1.010 7.378 -9.336 1.00 96.12 96 GLY A N 1
ATOM 665 C CA . GLY A 1 96 ? -2.229 7.610 -10.101 1.00 96.12 96 GLY A CA 1
ATOM 666 C C . GLY A 1 96 ? -3.314 8.296 -9.261 1.00 96.12 96 GLY A C 1
ATOM 667 O O . GLY A 1 96 ? -3.178 8.412 -8.039 1.00 96.12 96 GLY A O 1
ATOM 668 N N . PRO A 1 97 ? -4.425 8.712 -9.888 1.00 97.81 97 PRO A N 1
ATOM 669 C CA . PRO A 1 97 ? -5.528 9.377 -9.197 1.00 97.81 97 PRO A CA 1
ATOM 670 C C . PRO A 1 97 ? -6.183 8.521 -8.097 1.00 97.81 97 PRO A C 1
ATOM 672 O O . PRO A 1 97 ? -6.747 9.081 -7.160 1.00 97.81 97 PRO A O 1
ATOM 675 N N . SER A 1 98 ? -6.076 7.189 -8.144 1.00 98.25 98 SER A N 1
ATOM 676 C CA . SER A 1 98 ? -6.633 6.289 -7.121 1.00 98.25 98 SER A CA 1
ATOM 677 C C . SER A 1 98 ? -5.856 6.260 -5.797 1.00 98.25 98 SER A C 1
ATOM 679 O O . SER A 1 98 ? -6.286 5.592 -4.854 1.00 98.25 98 SER A O 1
ATOM 681 N N . VAL A 1 99 ? -4.722 6.966 -5.700 1.00 98.50 99 VAL A N 1
ATOM 682 C CA . VAL A 1 99 ? -3.843 6.951 -4.524 1.00 98.50 99 VAL A CA 1
ATOM 683 C C . VAL A 1 99 ? -4.097 8.168 -3.631 1.00 98.50 99 VAL A C 1
ATOM 685 O O . VAL A 1 99 ? -3.779 9.307 -3.966 1.00 98.50 99 VAL A O 1
ATOM 688 N N . LEU A 1 100 ? -4.629 7.917 -2.437 1.00 98.50 100 LEU A N 1
ATOM 689 C CA . LEU A 1 100 ? -4.845 8.901 -1.382 1.00 98.50 100 LEU A CA 1
ATOM 690 C C . LEU A 1 100 ? -3.637 8.928 -0.440 1.00 98.50 100 LEU A C 1
ATOM 692 O O . LEU A 1 100 ? -3.431 8.013 0.357 1.00 98.50 100 LEU A O 1
ATOM 696 N N . HIS A 1 101 ? -2.840 9.990 -0.514 1.00 98.25 101 HIS A N 1
ATOM 697 C CA . HIS A 1 101 ? -1.717 10.204 0.397 1.00 98.25 101 HIS A CA 1
ATOM 698 C C . HIS A 1 101 ? -2.188 10.758 1.745 1.00 98.25 101 HIS A C 1
ATOM 700 O O . HIS A 1 101 ? -2.979 11.700 1.792 1.00 98.25 101 HIS A O 1
ATOM 706 N N . THR A 1 102 ? -1.667 10.208 2.842 1.00 98.25 102 THR A N 1
ATOM 707 C CA . THR A 1 102 ? -1.957 10.671 4.206 1.00 98.25 102 THR A CA 1
ATOM 708 C C . THR A 1 102 ? -0.711 10.605 5.093 1.00 98.25 102 THR A C 1
ATOM 710 O O . THR A 1 102 ? 0.087 9.671 4.954 1.00 98.25 102 THR A O 1
ATOM 713 N N . PRO A 1 103 ? -0.522 11.545 6.043 1.00 98.00 103 PRO A N 1
ATOM 714 C CA . PRO A 1 103 ? 0.480 11.380 7.090 1.00 98.00 103 PRO A CA 1
ATOM 715 C C . PRO A 1 103 ? 0.168 10.159 7.968 1.00 98.00 103 PRO A C 1
ATOM 717 O O . PRO A 1 103 ? -0.948 9.629 7.975 1.00 98.00 103 PRO A O 1
ATOM 720 N N . GLY A 1 104 ? 1.171 9.717 8.729 1.00 97.25 104 GLY A N 1
ATOM 721 C CA . GLY A 1 104 ? 1.100 8.580 9.651 1.00 97.25 104 GLY A CA 1
ATOM 722 C C . GLY A 1 104 ? 0.348 8.865 10.953 1.00 97.25 104 GLY A C 1
ATOM 723 O O . GLY A 1 104 ? 0.831 8.486 12.020 1.00 97.25 104 GLY A O 1
ATOM 724 N N . GLU A 1 105 ? -0.799 9.536 10.862 1.00 98.25 105 GLU A N 1
ATOM 725 C 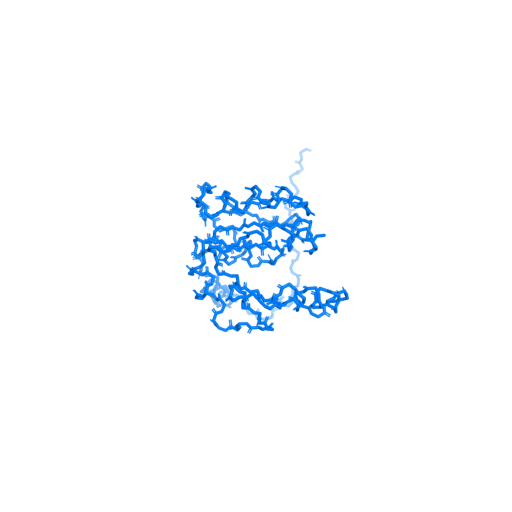CA . GLU A 1 105 ? -1.610 10.020 11.980 1.00 98.25 105 GLU A CA 1
ATOM 726 C C . GLU A 1 105 ? -3.005 9.392 11.933 1.00 98.25 105 GLU A C 1
ATOM 728 O O . GLU A 1 105 ? -3.674 9.432 10.901 1.00 98.25 105 GLU A O 1
ATOM 733 N N . THR A 1 106 ? -3.476 8.851 13.058 1.00 98.56 106 THR A N 1
ATOM 734 C CA . THR A 1 106 ? -4.769 8.153 13.163 1.00 98.56 106 THR A CA 1
ATOM 735 C C . THR A 1 106 ? -5.948 8.910 12.533 1.00 98.56 106 THR A C 1
ATOM 737 O O . THR A 1 106 ? -6.641 8.307 11.713 1.00 98.56 106 THR A O 1
ATOM 740 N N . PRO A 1 107 ? -6.201 10.203 12.841 1.00 98.38 107 PRO A N 1
ATOM 741 C CA . PRO A 1 107 ? -7.341 10.915 12.257 1.00 98.38 107 PRO A CA 1
ATOM 742 C C . PRO A 1 107 ? -7.224 11.091 10.737 1.00 98.38 107 PRO A C 1
ATOM 744 O O . PRO A 1 107 ? -8.227 10.993 10.031 1.00 98.38 107 PRO A O 1
ATOM 747 N N . ALA A 1 108 ? -6.012 11.304 10.220 1.00 98.56 108 ALA A N 1
ATOM 748 C CA . ALA A 1 108 ? -5.784 11.466 8.789 1.00 98.56 108 ALA A CA 1
ATOM 749 C C . ALA A 1 108 ? -5.976 10.137 8.035 1.00 98.56 108 ALA A C 1
ATOM 751 O O . ALA A 1 108 ? -6.669 10.094 7.017 1.00 98.56 108 ALA A O 1
ATOM 752 N N . ILE A 1 109 ? -5.454 9.037 8.593 1.00 98.75 109 ILE A N 1
ATOM 753 C CA . ILE A 1 109 ? -5.645 7.683 8.056 1.00 98.75 109 ILE A CA 1
ATOM 754 C C . ILE A 1 109 ? -7.133 7.318 8.048 1.00 98.75 109 ILE A C 1
ATOM 756 O O . ILE A 1 109 ? -7.635 6.844 7.032 1.00 98.75 109 ILE A O 1
ATOM 760 N N . ALA A 1 110 ? -7.858 7.581 9.140 1.00 98.50 110 ALA A N 1
ATOM 761 C CA . ALA A 1 110 ? -9.292 7.307 9.228 1.00 98.50 110 ALA A CA 1
ATOM 762 C C . ALA A 1 110 ? -10.099 8.090 8.176 1.00 98.50 110 ALA A C 1
ATOM 764 O O . ALA A 1 110 ? -10.944 7.515 7.492 1.00 98.50 110 ALA A O 1
ATOM 765 N N . ALA A 1 111 ? -9.806 9.380 7.981 1.00 98.38 111 ALA A N 1
ATOM 766 C CA . ALA A 1 111 ? -10.464 10.190 6.957 1.00 98.38 111 ALA A CA 1
ATOM 767 C C . ALA A 1 111 ? -10.177 9.685 5.529 1.00 98.38 111 ALA A C 1
ATOM 769 O O . ALA A 1 111 ? -11.074 9.657 4.683 1.00 98.38 111 ALA A O 1
ATOM 770 N N . ALA A 1 112 ? -8.940 9.259 5.254 1.00 98.44 112 ALA A N 1
ATOM 771 C CA . ALA A 1 112 ? -8.572 8.676 3.967 1.00 98.44 112 ALA A CA 1
ATOM 772 C C . ALA A 1 112 ? -9.252 7.316 3.730 1.00 98.44 112 ALA A C 1
ATOM 774 O O . ALA A 1 112 ? -9.732 7.070 2.624 1.00 98.44 112 ALA A O 1
ATOM 775 N N . LEU A 1 113 ? -9.362 6.472 4.763 1.00 98.38 113 LEU A N 1
ATOM 776 C CA . LEU A 1 113 ? -10.082 5.196 4.705 1.00 98.38 113 LEU A CA 1
ATOM 777 C C . LEU A 1 113 ? -11.561 5.390 4.366 1.00 98.38 113 LEU A C 1
ATOM 779 O O . LEU A 1 113 ? -12.057 4.715 3.473 1.00 98.38 113 LEU A O 1
ATOM 783 N N . VAL A 1 114 ? -12.247 6.348 4.999 1.00 97.94 114 VAL A N 1
ATOM 784 C CA . VAL A 1 114 ? -13.655 6.660 4.681 1.00 97.94 114 VAL A CA 1
ATOM 785 C C . VAL A 1 114 ? -13.824 7.012 3.202 1.00 97.94 114 VAL A C 1
ATOM 787 O O . VAL A 1 114 ? -14.745 6.532 2.545 1.00 97.94 114 VAL A O 1
ATOM 790 N N . ARG A 1 115 ? -12.920 7.828 2.649 1.00 98.00 115 ARG A N 1
ATOM 791 C CA . ARG A 1 115 ? -12.955 8.191 1.226 1.00 98.00 115 ARG A CA 1
ATOM 792 C C . ARG A 1 115 ? -12.683 6.993 0.316 1.00 98.00 115 ARG A C 1
ATOM 794 O O . ARG A 1 115 ? -13.391 6.832 -0.673 1.00 98.00 115 ARG A O 1
ATOM 801 N N . ALA A 1 116 ? -11.677 6.184 0.643 1.00 98.12 116 ALA A N 1
ATOM 802 C CA . ALA A 1 116 ? -11.297 5.015 -0.144 1.00 98.12 116 ALA A CA 1
ATOM 803 C C . ALA A 1 116 ? -12.411 3.959 -0.171 1.00 98.12 116 ALA A C 1
ATOM 805 O O . ALA A 1 116 ? -12.791 3.523 -1.250 1.00 98.12 116 ALA A O 1
ATOM 806 N N . LEU A 1 117 ? -12.990 3.628 0.988 1.00 97.19 117 LEU A N 1
ATOM 807 C CA . LEU A 1 117 ? -14.082 2.653 1.119 1.00 97.19 117 LEU A CA 1
ATOM 808 C C . LEU A 1 117 ? -15.377 3.108 0.432 1.00 97.19 117 LEU A C 1
ATOM 810 O O . LEU A 1 117 ? -16.165 2.283 -0.011 1.00 97.19 117 LEU A O 1
ATOM 814 N N . ALA A 1 118 ? -15.594 4.418 0.304 1.00 96.44 118 ALA A N 1
ATOM 815 C CA . ALA A 1 118 ? -16.699 4.961 -0.483 1.00 96.44 118 ALA A CA 1
ATOM 816 C C . ALA A 1 118 ? -16.430 4.954 -2.003 1.00 96.44 118 ALA A C 1
ATOM 818 O O . ALA A 1 118 ? -17.269 5.426 -2.767 1.00 96.44 118 ALA A O 1
ATOM 819 N N . GLY A 1 119 ? -15.254 4.497 -2.452 1.00 94.25 119 GLY A N 1
ATOM 820 C CA . GLY A 1 119 ? -14.844 4.559 -3.857 1.00 94.25 119 GLY A CA 1
ATOM 821 C C . GLY A 1 119 ? -14.607 5.985 -4.369 1.00 94.25 119 GLY A C 1
ATOM 822 O O . GLY A 1 119 ? -14.567 6.211 -5.576 1.00 94.25 119 GLY A O 1
ATOM 823 N N . ASN A 1 120 ? -14.444 6.966 -3.472 1.00 95.50 120 ASN A N 1
ATOM 824 C CA . ASN A 1 120 ? -14.354 8.388 -3.814 1.00 95.50 120 ASN A CA 1
ATOM 825 C C . ASN A 1 120 ? -12.937 8.779 -4.270 1.00 95.50 120 ASN A C 1
ATOM 827 O O . ASN A 1 120 ? -12.233 9.547 -3.599 1.00 95.50 120 ASN A O 1
ATOM 831 N N . VAL A 1 121 ? -12.535 8.254 -5.431 1.00 96.94 121 VAL A N 1
ATOM 832 C CA . VAL A 1 121 ? -11.279 8.567 -6.125 1.00 96.94 121 VAL A CA 1
ATOM 833 C C . VAL A 1 121 ? -11.535 9.091 -7.549 1.00 96.94 121 VAL A C 1
ATOM 835 O O . VAL A 1 121 ? -12.509 8.683 -8.174 1.00 96.94 121 VAL A O 1
ATOM 838 N N . PRO A 1 122 ? -10.689 9.987 -8.096 1.00 95.12 122 PRO A N 1
ATOM 839 C CA . PRO A 1 122 ? -10.904 10.569 -9.426 1.00 95.12 122 PRO A CA 1
ATOM 840 C C . PRO A 1 122 ? -10.786 9.595 -10.611 1.00 95.12 122 PRO A C 1
ATOM 842 O O . PRO A 1 122 ? -11.259 9.917 -11.695 1.00 95.12 122 PRO A O 1
ATOM 845 N N . GLY A 1 123 ? -10.137 8.440 -10.439 1.00 97.06 123 GLY A N 1
ATOM 846 C CA . GLY A 1 123 ? -9.932 7.455 -11.504 1.00 97.06 123 GLY A CA 1
ATOM 847 C C . GLY A 1 123 ? -8.863 6.424 -11.147 1.00 97.06 123 GLY A C 1
ATOM 848 O O . GLY A 1 123 ? -8.277 6.493 -10.068 1.00 97.06 123 GLY A O 1
ATOM 849 N N . PHE A 1 124 ? -8.587 5.502 -12.070 1.00 97.44 124 PHE A N 1
ATOM 850 C CA . PHE A 1 124 ? -7.661 4.373 -11.881 1.00 97.44 124 PHE A CA 1
ATOM 851 C C . PHE A 1 124 ? -6.507 4.344 -12.894 1.00 97.44 124 PHE A C 1
ATOM 853 O O . PHE A 1 124 ? -5.877 3.307 -13.093 1.00 97.44 124 PHE A O 1
ATOM 860 N N . ASP A 1 125 ? -6.205 5.483 -13.523 1.00 96.44 125 ASP A N 1
ATOM 861 C CA . ASP A 1 125 ? -5.086 5.581 -14.461 1.00 96.44 125 ASP A CA 1
ATOM 862 C C . ASP A 1 125 ? -3.774 5.163 -13.786 1.00 96.44 125 ASP A C 1
ATOM 864 O O . ASP A 1 125 ? -3.385 5.705 -12.745 1.00 96.44 125 ASP A O 1
ATOM 868 N N . ASN A 1 126 ? -3.085 4.191 -14.384 1.00 96.88 126 ASN A N 1
ATOM 869 C CA . ASN A 1 126 ? -1.856 3.647 -13.829 1.00 96.88 126 ASN A CA 1
ATOM 870 C C . ASN A 1 126 ? -0.621 4.211 -14.554 1.00 96.88 126 ASN A C 1
ATOM 872 O O . ASN A 1 126 ? -0.354 3.821 -15.694 1.00 96.88 126 ASN A O 1
ATOM 876 N N . PRO A 1 127 ? 0.195 5.064 -13.905 1.00 96.06 127 PRO A N 1
ATOM 877 C CA . PRO A 1 127 ? 1.396 5.615 -14.531 1.00 96.06 127 PRO A CA 1
ATOM 878 C C . PRO A 1 127 ? 2.501 4.569 -14.762 1.00 96.06 127 PRO A C 1
ATOM 880 O O . PRO A 1 127 ? 3.488 4.867 -15.431 1.00 96.06 127 PRO A O 1
ATOM 883 N N . TYR A 1 128 ? 2.372 3.360 -14.205 1.00 96.00 128 TYR A N 1
ATOM 884 C CA . TYR A 1 128 ? 3.384 2.305 -14.301 1.00 96.00 128 TYR A CA 1
ATOM 885 C C . TYR A 1 128 ? 3.225 1.375 -15.500 1.00 96.00 128 TYR A C 1
ATOM 887 O O . TYR A 1 128 ? 4.144 0.606 -15.791 1.00 96.00 128 TYR A O 1
ATOM 895 N N . GLY A 1 129 ? 2.107 1.442 -16.220 1.00 92.38 129 GLY A N 1
ATOM 896 C CA . GLY A 1 129 ? 1.979 0.728 -17.479 1.00 92.38 129 GLY A CA 1
ATOM 897 C C . GLY A 1 129 ? 0.556 0.369 -17.861 1.00 92.38 129 GLY A C 1
ATOM 898 O O . GLY A 1 129 ? -0.389 0.487 -17.092 1.00 92.38 129 GLY A O 1
ATOM 899 N N . ASP A 1 130 ? 0.459 -0.130 -19.084 1.00 93.06 130 ASP A N 1
ATOM 900 C CA . ASP A 1 130 ? -0.770 -0.526 -19.768 1.00 93.06 130 ASP A CA 1
ATOM 901 C C . ASP A 1 130 ? -0.875 -2.052 -19.943 1.00 93.06 130 ASP A C 1
ATOM 903 O O . ASP A 1 130 ? -1.664 -2.534 -20.750 1.00 93.06 130 ASP A O 1
ATOM 907 N N . GLY A 1 131 ? -0.025 -2.822 -19.253 1.00 93.06 131 GLY A N 1
ATOM 908 C CA . GLY A 1 131 ? 0.014 -4.286 -19.340 1.00 93.06 131 GLY A CA 1
ATOM 909 C C . GLY A 1 131 ? 0.817 -4.867 -20.513 1.00 93.06 131 GLY A C 1
ATOM 910 O O . GLY A 1 131 ? 0.927 -6.086 -20.611 1.00 93.06 131 GLY A O 1
ATOM 911 N N . HIS A 1 132 ? 1.44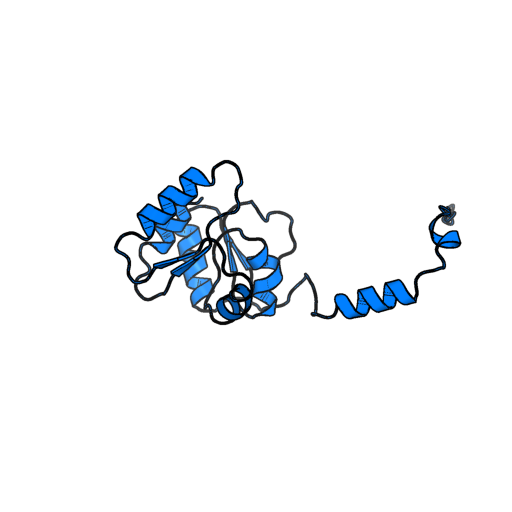2 -4.049 -21.370 1.00 96.56 132 HIS A N 1
ATOM 912 C CA . HIS A 1 132 ? 2.133 -4.530 -22.581 1.00 96.56 132 HIS A CA 1
ATOM 913 C C . HIS A 1 132 ? 3.665 -4.606 -22.459 1.00 96.56 132 HIS A C 1
ATOM 915 O O . HIS A 1 132 ? 4.364 -4.804 -23.457 1.00 96.56 132 HIS A O 1
ATOM 921 N N . SER A 1 133 ? 4.218 -4.468 -21.249 1.00 96.38 133 SER A N 1
ATOM 922 C CA . SER A 1 133 ? 5.671 -4.413 -21.025 1.00 96.38 133 SER A CA 1
ATOM 923 C C . SER A 1 133 ? 6.410 -5.634 -21.572 1.00 96.38 133 SER A C 1
ATOM 925 O O . SER A 1 133 ? 7.441 -5.476 -22.216 1.00 96.38 133 SER A O 1
ATOM 927 N N . SER A 1 134 ? 5.882 -6.848 -21.375 1.00 97.44 134 SER A N 1
ATOM 928 C CA . SER A 1 134 ? 6.549 -8.076 -21.835 1.00 97.44 134 SER A CA 1
ATOM 929 C C . SER A 1 134 ? 6.695 -8.121 -23.360 1.00 97.44 134 SER A C 1
ATOM 931 O O . SER A 1 134 ? 7.800 -8.338 -23.852 1.00 97.44 134 SER A O 1
ATOM 933 N N . ALA A 1 135 ? 5.618 -7.840 -24.102 1.00 97.69 135 ALA A N 1
ATOM 934 C CA . ALA A 1 135 ? 5.649 -7.807 -25.563 1.00 97.69 135 ALA A CA 1
ATOM 935 C C . ALA A 1 135 ? 6.655 -6.763 -26.075 1.00 97.69 135 ALA A C 1
ATOM 937 O O . ALA A 1 135 ? 7.527 -7.088 -26.874 1.00 97.69 135 ALA A O 1
ATOM 938 N N . ARG A 1 136 ? 6.620 -5.545 -25.516 1.00 97.62 136 ARG A N 1
ATOM 939 C CA . ARG A 1 136 ? 7.553 -4.465 -25.880 1.00 97.62 136 ARG A CA 1
ATOM 940 C C . ARG A 1 136 ? 9.009 -4.810 -25.582 1.00 97.62 136 ARG A C 1
ATOM 942 O O . ARG A 1 136 ? 9.883 -4.490 -26.380 1.00 97.62 136 ARG A O 1
ATOM 949 N N . ILE A 1 137 ? 9.280 -5.467 -24.453 1.00 97.81 137 ILE A N 1
ATOM 950 C CA . ILE A 1 137 ? 10.630 -5.930 -24.106 1.00 97.81 137 ILE A CA 1
ATOM 951 C C . ILE A 1 137 ? 11.102 -6.979 -25.117 1.00 97.81 137 ILE A C 1
ATOM 953 O O . ILE A 1 137 ? 12.228 -6.892 -25.599 1.00 97.81 137 ILE A O 1
ATOM 957 N N . VAL A 1 138 ? 10.255 -7.950 -25.469 1.00 97.94 138 VAL A N 1
ATOM 958 C CA . VAL A 1 138 ? 10.590 -8.976 -26.470 1.00 97.94 138 VAL A CA 1
ATOM 959 C C . VAL A 1 138 ? 10.875 -8.342 -27.830 1.00 97.94 138 VAL A C 1
ATOM 961 O O . VAL A 1 138 ? 11.878 -8.685 -28.458 1.00 97.94 138 VAL A O 1
ATOM 964 N N . ASP A 1 139 ? 10.045 -7.399 -28.267 1.00 97.81 139 ASP A N 1
ATOM 965 C CA . ASP A 1 139 ? 10.235 -6.697 -29.536 1.00 97.81 139 ASP A CA 1
ATOM 966 C C . ASP A 1 139 ? 11.527 -5.873 -29.532 1.00 97.81 139 ASP A C 1
ATOM 968 O O . ASP A 1 139 ? 12.306 -5.948 -30.483 1.00 97.81 139 ASP A O 1
ATOM 972 N N . ALA A 1 140 ? 11.823 -5.174 -28.432 1.00 96.31 140 ALA A N 1
ATOM 973 C CA . ALA A 1 140 ? 13.069 -4.430 -28.269 1.00 96.31 140 ALA A CA 1
ATOM 974 C C . ALA A 1 140 ? 14.305 -5.344 -28.309 1.00 96.31 140 ALA A C 1
ATOM 976 O O . ALA A 1 140 ? 15.302 -4.998 -28.939 1.00 96.31 140 ALA A O 1
ATOM 977 N N . LEU A 1 141 ? 14.245 -6.523 -27.683 1.00 94.75 141 LEU A N 1
ATOM 978 C CA . LEU A 1 141 ? 15.339 -7.499 -27.709 1.00 94.75 141 LEU A CA 1
ATOM 979 C C . LEU A 1 141 ? 15.539 -8.114 -29.099 1.00 94.75 141 LEU A C 1
ATOM 981 O O . LEU A 1 141 ? 16.675 -8.347 -29.500 1.00 94.75 141 LEU A O 1
ATOM 985 N N . ARG A 1 142 ? 14.459 -8.358 -29.851 1.00 94.81 142 ARG A N 1
ATOM 986 C CA . ARG A 1 142 ? 14.529 -8.857 -31.236 1.00 94.81 142 ARG A CA 1
ATOM 987 C C . ARG A 1 142 ? 15.072 -7.812 -32.205 1.00 94.81 142 ARG A C 1
ATOM 989 O O . ARG A 1 142 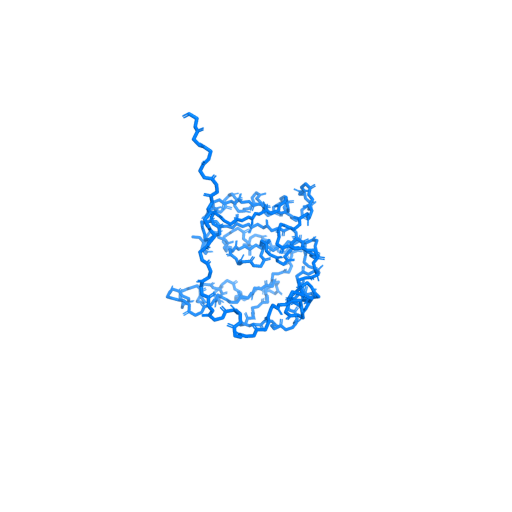? 15.790 -8.167 -33.133 1.00 94.81 142 ARG A O 1
ATOM 996 N N . ALA A 1 143 ? 14.722 -6.547 -31.991 1.00 94.56 143 ALA A N 1
ATOM 997 C CA . ALA A 1 143 ? 15.208 -5.420 -32.779 1.00 94.56 143 ALA A CA 1
ATOM 998 C C . ALA A 1 143 ? 16.614 -4.953 -32.359 1.00 94.56 143 ALA A C 1
ATOM 1000 O O . ALA A 1 143 ? 17.197 -4.094 -33.025 1.00 94.56 143 ALA A O 1
ATOM 1001 N N . ALA A 1 144 ? 17.158 -5.480 -31.256 1.00 91.69 144 ALA A N 1
ATOM 1002 C CA . ALA A 1 144 ? 18.452 -5.066 -30.745 1.00 91.69 144 ALA A CA 1
ATOM 1003 C C . ALA A 1 144 ? 19.573 -5.375 -31.758 1.00 91.69 144 ALA A C 1
ATOM 1005 O O . ALA A 1 144 ? 19.587 -6.454 -32.360 1.00 91.69 144 ALA A O 1
ATOM 1006 N N . PRO A 1 145 ? 20.547 -4.462 -31.935 1.00 88.44 145 PRO A N 1
ATOM 1007 C CA . PRO A 1 145 ? 21.718 -4.724 -32.757 1.00 88.44 145 PRO A CA 1
ATOM 1008 C C . PRO A 1 145 ? 22.477 -5.982 -32.308 1.00 88.44 145 PRO A C 1
ATOM 1010 O O . PRO A 1 145 ? 22.429 -6.351 -31.129 1.00 88.44 145 PRO A O 1
ATOM 1013 N N . PRO A 1 146 ? 23.256 -6.605 -33.207 1.00 87.06 146 PRO A N 1
ATOM 1014 C CA . PRO A 1 146 ? 24.133 -7.707 -32.843 1.00 87.06 146 PRO A CA 1
ATOM 1015 C C . PRO A 1 146 ? 25.082 -7.340 -31.691 1.00 87.06 146 PRO A C 1
ATOM 1017 O O . PRO A 1 146 ? 25.483 -6.185 -31.513 1.00 87.06 146 PRO A O 1
ATOM 1020 N N . ARG A 1 147 ? 25.451 -8.342 -30.886 1.00 83.81 147 ARG A N 1
ATOM 1021 C CA . ARG A 1 147 ? 26.235 -8.173 -29.649 1.00 83.81 147 ARG A CA 1
ATOM 1022 C C . ARG A 1 147 ? 27.524 -7.372 -29.855 1.00 83.81 147 ARG A C 1
ATOM 1024 O O . ARG A 1 147 ? 27.892 -6.576 -28.999 1.00 83.81 147 ARG A O 1
ATOM 1031 N N . ASP A 1 148 ? 28.225 -7.593 -30.957 1.00 85.56 148 ASP A N 1
ATOM 1032 C CA . ASP A 1 148 ? 29.474 -6.908 -31.294 1.00 85.56 148 ASP A CA 1
ATOM 1033 C C . ASP A 1 148 ? 29.292 -5.399 -31.518 1.00 85.56 148 ASP A C 1
ATOM 1035 O O . ASP A 1 148 ? 30.198 -4.626 -31.199 1.00 85.56 148 ASP A O 1
ATOM 1039 N N . VAL A 1 149 ? 28.111 -4.972 -31.977 1.00 84.50 149 VAL A N 1
ATOM 1040 C CA . VAL A 1 149 ? 27.728 -3.558 -32.078 1.00 84.50 149 VAL A CA 1
ATOM 1041 C C . VAL A 1 149 ? 27.425 -2.980 -30.694 1.00 84.50 149 VAL A C 1
ATOM 1043 O O . VAL A 1 149 ? 27.906 -1.897 -30.370 1.00 84.50 149 VAL A O 1
ATOM 1046 N N . LEU A 1 150 ? 26.686 -3.711 -29.852 1.00 84.00 150 LEU A N 1
ATOM 1047 C CA . LEU A 1 150 ? 26.313 -3.269 -28.498 1.00 84.00 150 LEU A CA 1
ATOM 1048 C C . LEU A 1 150 ? 27.511 -3.130 -27.545 1.00 84.00 150 LEU A C 1
ATOM 1050 O O . LEU A 1 150 ? 27.488 -2.300 -26.639 1.00 84.00 150 LEU A O 1
ATOM 1054 N N . LEU A 1 151 ? 28.567 -3.923 -27.741 1.00 83.44 151 LEU A N 1
ATOM 1055 C CA . LEU A 1 151 ? 29.769 -3.889 -26.898 1.00 83.44 151 LEU A CA 1
ATOM 1056 C C . LEU A 1 151 ? 30.682 -2.687 -27.167 1.00 83.44 151 LEU A C 1
ATOM 1058 O O . LEU A 1 151 ? 31.595 -2.425 -26.382 1.00 83.44 151 LEU A O 1
ATOM 1062 N N . ARG A 1 152 ? 30.472 -1.956 -28.266 1.00 80.31 152 ARG A N 1
ATOM 1063 C CA . ARG A 1 152 ? 31.274 -0.781 -28.609 1.00 80.31 152 ARG A CA 1
ATOM 1064 C C . ARG A 1 152 ? 30.504 0.479 -28.237 1.00 80.31 152 ARG A C 1
ATOM 1066 O O . ARG A 1 152 ? 29.531 0.835 -28.896 1.00 80.31 152 ARG A O 1
ATOM 1073 N N . LYS A 1 153 ? 30.970 1.187 -27.203 1.00 71.31 153 LYS A N 1
ATOM 1074 C CA . LYS A 1 153 ? 30.450 2.512 -26.845 1.00 71.31 153 LYS A CA 1
ATOM 1075 C C . LYS A 1 153 ? 30.644 3.456 -28.035 1.00 71.31 153 LYS A C 1
ATOM 1077 O O . LYS A 1 153 ? 31.766 3.853 -28.335 1.00 71.31 153 LYS A O 1
ATOM 1082 N N . ARG A 1 154 ? 29.553 3.796 -28.718 1.00 71.06 154 ARG A N 1
ATOM 1083 C CA . ARG A 1 154 ? 29.540 4.841 -29.742 1.00 71.06 154 ARG A CA 1
ATOM 1084 C C . ARG A 1 154 ? 29.302 6.177 -29.059 1.00 71.06 154 ARG A C 1
ATOM 1086 O O . ARG A 1 154 ? 28.289 6.350 -28.386 1.00 71.06 154 ARG A O 1
ATOM 1093 N N . PHE A 1 155 ? 30.247 7.094 -29.211 1.00 71.75 155 PHE A N 1
ATOM 1094 C CA . PHE A 1 155 ? 30.001 8.493 -28.903 1.00 71.75 155 PHE A CA 1
ATOM 1095 C C . PHE A 1 155 ? 29.163 9.065 -30.044 1.00 71.75 155 PHE A C 1
ATOM 1097 O O . PHE A 1 155 ? 29.513 8.909 -31.213 1.00 71.75 155 PHE A O 1
ATOM 1104 N N . LEU A 1 156 ? 28.002 9.611 -29.695 1.00 74.06 156 LEU A N 1
ATOM 1105 C CA . LEU A 1 156 ? 27.227 10.443 -30.598 1.00 74.06 156 LEU A CA 1
ATOM 1106 C C . LEU A 1 156 ? 27.753 11.857 -30.385 1.00 74.06 156 LEU A C 1
ATOM 1108 O O . LEU A 1 156 ? 27.548 12.421 -29.308 1.00 74.06 156 LEU A O 1
ATOM 1112 N N . ASP A 1 157 ? 28.470 12.382 -31.372 1.00 71.94 157 ASP A N 1
ATOM 1113 C CA . ASP A 1 157 ? 28.839 13.791 -31.385 1.00 71.94 157 ASP A CA 1
ATOM 1114 C C . ASP A 1 157 ? 27.534 14.567 -31.585 1.00 71.94 157 ASP A C 1
ATOM 1116 O O . ASP A 1 157 ? 26.933 14.537 -32.659 1.00 71.94 157 ASP A O 1
ATOM 1120 N N . GLY A 1 158 ? 27.011 15.150 -30.507 1.00 65.19 158 GLY A N 1
ATOM 1121 C CA . GLY A 1 158 ? 25.869 16.048 -30.611 1.00 65.19 158 GLY A CA 1
ATOM 1122 C C . GLY A 1 158 ? 26.293 17.260 -31.428 1.00 65.19 158 GLY A C 1
ATOM 1123 O O . GLY A 1 158 ? 27.336 17.842 -31.137 1.00 65.19 158 GLY A O 1
ATOM 1124 N N . GLU A 1 159 ? 25.508 17.639 -32.437 1.00 61.06 159 GLU A N 1
ATOM 1125 C CA . GLU A 1 159 ? 25.685 18.929 -33.098 1.00 61.06 159 GLU A CA 1
ATOM 1126 C C . GLU A 1 159 ? 25.530 20.022 -32.035 1.00 61.06 159 GLU A C 1
ATOM 1128 O O . GLU A 1 159 ? 24.430 20.322 -31.566 1.00 61.06 159 GLU A O 1
ATOM 1133 N N . THR A 1 160 ? 26.652 20.595 -31.604 1.00 57.84 160 THR A N 1
ATOM 1134 C CA . THR A 1 160 ? 26.648 21.872 -30.908 1.00 57.84 160 THR A CA 1
ATOM 1135 C C . THR A 1 160 ? 26.190 22.901 -31.926 1.00 57.84 160 THR A C 1
ATOM 1137 O O . THR A 1 160 ? 26.932 23.268 -32.834 1.00 57.84 160 THR A O 1
ATOM 1140 N N . SER A 1 161 ? 24.932 23.322 -31.810 1.00 54.28 161 SER A N 1
ATOM 1141 C CA . SER A 1 161 ? 24.462 24.541 -32.455 1.00 54.28 161 SER A CA 1
ATOM 1142 C C . SER A 1 161 ? 25.239 25.704 -31.844 1.00 54.28 161 SER A C 1
ATOM 1144 O O . SER A 1 161 ? 24.857 26.205 -30.787 1.00 54.28 161 SER A O 1
ATOM 1146 N N . ASP A 1 162 ? 26.332 26.106 -32.488 1.00 53.50 162 ASP A N 1
ATOM 1147 C CA . ASP 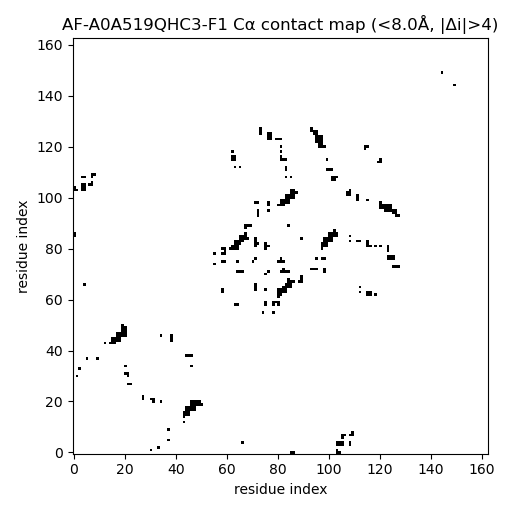A 1 162 ? 26.983 27.384 -32.219 1.00 53.50 162 ASP A CA 1
ATOM 1148 C C . ASP A 1 162 ? 25.997 28.500 -32.599 1.00 53.50 162 ASP A C 1
ATOM 1150 O O . ASP A 1 162 ? 25.610 28.637 -33.763 1.00 53.50 162 ASP A O 1
ATOM 1154 N N . ALA A 1 163 ? 25.556 29.256 -31.594 1.00 41.44 163 ALA A N 1
ATOM 1155 C CA . ALA A 1 163 ? 24.839 30.520 -31.732 1.00 41.44 163 ALA A CA 1
ATOM 1156 C C . ALA A 1 163 ? 25.667 31.633 -31.084 1.00 41.44 163 ALA A C 1
ATOM 1158 O O . ALA A 1 163 ? 26.207 31.388 -29.979 1.00 41.44 163 ALA A O 1
#

Mean predicted aligned error: 5.83 Å

Secondary structure (DSSP, 8-state):
-HHHHHHHHTT--SS-EEEEPPPS-TTHHHHHHHHHHHHTT-TTEEEES--GGGHHHHHHH-S-EEES-THHHHTTGGGT--EEEESSTTTTS---TTEEEE-S-HHHHHHHHHHHHTT--S----TT--S-HHHHHHHHHHSSPPHHHHTS-----------

Solvent-accessible surface area (backbone atoms only — not comparable to full-atom values): 9677 Å² total; per-residue (Å²): 81,71,68,27,50,51,60,40,50,63,79,60,76,93,51,80,44,79,44,68,54,78,65,94,50,95,66,36,68,61,52,50,53,50,51,57,60,64,40,59,93,40,91,47,45,47,81,36,81,72,58,71,88,53,41,63,65,48,49,50,70,36,64,50,46,76,44,56,60,69,48,46,47,62,50,25,22,76,49,72,17,26,14,36,37,40,47,67,82,62,66,94,57,82,67,29,57,22,48,44,79,31,58,48,40,34,72,48,43,39,56,44,47,56,36,28,64,69,63,69,52,87,41,44,59,43,88,81,57,87,83,53,64,68,62,54,50,52,51,50,61,71,70,46,71,59,68,79,60,71,71,50,89,76,84,76,84,72,84,76,80,85,127

Foldseek 3Di:
DLVLLLLLCLPDQVAAAEDAQDPPDPPSVVSVVVLVVSCPPRPRYDYDPDDPPVVLVVLLVDLAAEEADPCQAAPNLVSLHAYEHEDCNCPPPDHDQSYHYFYSHNVRSNVSVVCSSVSNTPHSDHPNDDPCVVVVVVVCVVPDDPPVVVVDDDDDPPPPPDD

Sequence (163 aa):
ECEAL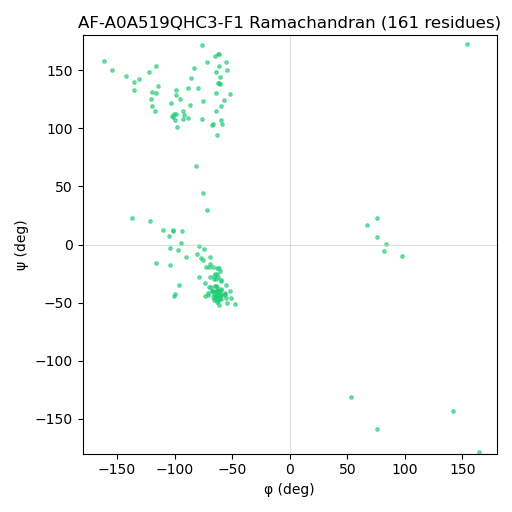LAALGPLSDVTLWITRPNSDPGGVAINAALDAFARGRANVSLHDALGAAYLPLLAACDAVVGNSSSGLTEAPSVGTPTVNVGLRQAGRLAGPSVLHTPGETPAIAAALVRALAGNVPGFDNPYGDGHSSARIVDALRAAPPRDVLLRKRFLDGETSDA

Nearest PDB structures (foldseek):
  5zlt-assembly1_B  TM=9.094E-01  e=9.551E-09  Acinetobacter baumannii
  5xvs-assembly1_A  TM=9.013E-01  e=1.015E-08  Acinetobacter baumannii
  5zlt-assembly1_C  TM=9.242E-01  e=1.161E-07  Acinetobacter baumannii
  4zht-assembly1_A  TM=8.796E-01  e=4.768E-06  Homo sapiens
  8sxy-assembly1_B  TM=7.195E-01  e=1.310E-02  Thermus thermophilus HB27